Protein AF-0000000087538170 (afdb_homodimer)

Organism: NCBI:txid88431

Structure (mmCIF, N/CA/C/O backbone):
data_AF-0000000087538170-model_v1
#
loop_
_entity.id
_entity.type
_entity.pdbx_description
1 polymer 'Mu-like prophage protein Com'
#
loop_
_atom_site.group_PDB
_atom_site.id
_atom_site.type_symbol
_atom_site.label_atom_id
_atom_site.label_alt_id
_atom_site.label_comp_id
_atom_site.label_asym_id
_atom_site.label_entity_id
_atom_site.label_seq_id
_atom_site.pdbx_PDB_ins_code
_atom_site.Cartn_x
_atom_site.Cartn_y
_atom_site.Cartn_z
_atom_site.occupancy
_atom_site.B_iso_or_equiv
_atom_site.auth_seq_id
_atom_site.auth_comp_id
_atom_site.auth_asym_id
_atom_site.auth_atom_id
_atom_site.pdbx_PDB_model_num
ATOM 1 N N . MET A 1 1 ? -17.766 19.469 -8.188 1 31.38 1 MET A N 1
ATOM 2 C CA . MET A 1 1 ? -17.25 19.438 -6.82 1 31.38 1 MET A CA 1
ATOM 3 C C . MET A 1 1 ? -16.109 18.422 -6.695 1 31.38 1 MET A C 1
ATOM 5 O O . MET A 1 1 ? -16.312 17.234 -6.926 1 31.38 1 MET A O 1
ATOM 9 N N . LYS A 1 2 ? -14.961 18.688 -7.113 1 42.56 2 LYS A N 1
ATOM 10 C CA . LYS A 1 2 ? -13.836 17.797 -6.844 1 42.56 2 LYS A CA 1
ATOM 11 C C . LYS A 1 2 ? -13.898 17.25 -5.422 1 42.56 2 LYS A C 1
ATOM 13 O O . LYS A 1 2 ? -13.961 18 -4.457 1 42.56 2 LYS A O 1
ATOM 18 N N . SER A 1 3 ? -14.734 16.406 -4.949 1 42.75 3 SER A N 1
ATOM 19 C CA . SER A 1 3 ? -14.953 15.93 -3.59 1 42.75 3 SER A CA 1
ATOM 20 C C . SER A 1 3 ? -13.664 15.992 -2.773 1 42.75 3 SER A C 1
ATOM 22 O O . SER A 1 3 ? -12.594 15.602 -3.254 1 42.75 3 SER A O 1
ATOM 24 N N . LEU A 1 4 ? -13.477 17.062 -1.996 1 45.53 4 LEU A N 1
ATOM 25 C CA . LEU A 1 4 ? -12.508 17.484 -0.986 1 45.53 4 LEU A CA 1
ATOM 26 C C . LEU A 1 4 ? -11.914 16.266 -0.268 1 45.53 4 LEU A C 1
ATOM 28 O O . LEU A 1 4 ? -11.672 16.328 0.939 1 45.53 4 LEU A O 1
ATOM 32 N N . GLU A 1 5 ? -12.203 15.078 -0.765 1 55.5 5 GLU A N 1
ATOM 33 C CA . GLU A 1 5 ? -11.789 14.039 0.176 1 55.5 5 GLU A CA 1
ATOM 34 C C . GLU A 1 5 ? -10.312 14.172 0.527 1 55.5 5 GLU A C 1
ATOM 36 O O . GLU A 1 5 ? -9.469 14.359 -0.357 1 55.5 5 GLU A O 1
ATOM 41 N N . GLN A 1 6 ? -10.062 14.93 1.648 1 68.69 6 GLN A N 1
ATOM 42 C CA . GLN A 1 6 ? -8.727 15.047 2.213 1 68.69 6 GLN A CA 1
ATOM 43 C C . GLN A 1 6 ? -8.016 13.695 2.25 1 68.69 6 GLN A C 1
ATOM 45 O O . GLN A 1 6 ? -8.594 12.703 2.705 1 68.69 6 GLN A O 1
ATOM 50 N N . LYS A 1 7 ? -6.887 13.594 1.537 1 81.88 7 LYS A N 1
ATOM 51 C CA . LYS A 1 7 ? -6.055 12.398 1.58 1 81.88 7 LYS A CA 1
ATOM 52 C C . LYS A 1 7 ? -5.566 12.117 2.998 1 81.88 7 LYS A C 1
ATOM 54 O O . LYS A 1 7 ? -5.246 13.047 3.744 1 81.88 7 LYS A O 1
ATOM 59 N N . ILE A 1 8 ? -5.703 10.914 3.486 1 88.69 8 ILE A N 1
ATOM 60 C CA . ILE A 1 8 ? -5.148 10.477 4.762 1 88.69 8 ILE A CA 1
ATOM 61 C C . ILE A 1 8 ? -3.811 9.773 4.531 1 88.69 8 ILE A C 1
ATOM 63 O O . ILE A 1 8 ? -3.734 8.805 3.773 1 88.69 8 ILE A O 1
ATOM 67 N N . ILE A 1 9 ? -2.811 10.297 5.18 1 91.75 9 ILE A N 1
ATOM 68 C CA . ILE A 1 9 ? -1.478 9.711 5.078 1 91.75 9 ILE A CA 1
ATOM 69 C C . ILE A 1 9 ? -1.363 8.523 6.023 1 91.75 9 ILE A C 1
ATOM 71 O O . ILE A 1 9 ? -1.683 8.625 7.211 1 91.75 9 ILE A O 1
ATOM 75 N N . VAL A 1 10 ? -0.907 7.453 5.465 1 93.38 10 VAL A N 1
ATOM 76 C CA . VAL A 1 10 ? -0.625 6.285 6.293 1 93.38 10 VAL A CA 1
ATOM 77 C C . VAL A 1 10 ? 0.885 6.105 6.434 1 93.38 10 VAL A C 1
ATOM 79 O O . VAL A 1 10 ? 1.615 6.129 5.441 1 93.38 10 VAL A O 1
ATOM 82 N N . ARG A 1 11 ? 1.371 5.867 7.676 1 93.88 11 ARG A N 1
ATOM 83 C CA . ARG A 1 11 ? 2.791 5.727 7.984 1 93.88 11 ARG A CA 1
ATOM 84 C C . ARG A 1 11 ? 3.094 4.348 8.555 1 93.88 11 ARG A C 1
ATOM 86 O O . ARG A 1 11 ? 2.217 3.705 9.141 1 93.88 11 ARG A O 1
ATOM 93 N N . CYS A 1 12 ? 4.324 3.99 8.305 1 93.62 12 CYS A N 1
ATOM 94 C CA . CYS A 1 12 ? 4.812 2.762 8.922 1 93.62 12 CYS A CA 1
ATOM 95 C C . CYS A 1 12 ? 4.766 2.857 10.438 1 93.62 12 CYS A C 1
ATOM 97 O O . CYS A 1 12 ? 5.305 3.801 11.023 1 93.62 12 CYS A O 1
ATOM 99 N N . LYS A 1 13 ? 4.223 1.911 11.086 1 92.94 13 LYS A N 1
ATOM 100 C CA . LYS A 1 13 ? 4.09 1.93 12.547 1 92.94 13 LYS A CA 1
ATOM 101 C C . LYS A 1 13 ? 5.441 1.725 13.219 1 92.94 13 LYS A C 1
ATOM 103 O O . LYS A 1 13 ? 5.594 2.016 14.406 1 92.94 13 LYS A O 1
ATOM 108 N N . ASN A 1 14 ? 6.43 1.184 12.445 1 94.5 14 ASN A N 1
ATOM 109 C CA . ASN A 1 14 ? 7.727 0.841 13.023 1 94.5 14 ASN A CA 1
ATOM 110 C C . ASN A 1 14 ? 8.711 2.006 12.93 1 94.5 14 ASN A C 1
ATOM 112 O O . ASN A 1 14 ? 9.523 2.207 13.828 1 94.5 14 ASN A O 1
ATOM 116 N N . CYS A 1 15 ? 8.633 2.799 11.828 1 95.88 15 CYS A N 1
ATOM 117 C CA . CYS A 1 15 ? 9.672 3.801 11.641 1 95.88 15 CYS A CA 1
ATOM 118 C C . CYS A 1 15 ? 9.07 5.164 11.32 1 95.88 15 CYS A C 1
ATOM 120 O O . CYS A 1 15 ? 9.789 6.16 11.234 1 95.88 15 CYS A O 1
ATOM 122 N N . GLY A 1 16 ? 7.75 5.281 11.047 1 94 16 GLY A N 1
ATOM 123 C CA . GLY A 1 16 ? 7.09 6.559 10.828 1 94 16 GLY A CA 1
ATOM 124 C C . GLY A 1 16 ? 7.145 7.02 9.391 1 94 16 GLY A C 1
ATOM 125 O O . GLY A 1 16 ? 6.598 8.07 9.047 1 94 16 GLY A O 1
ATOM 126 N N . TRP A 1 17 ? 7.75 6.203 8.523 1 93.94 17 TRP A N 1
ATOM 127 C CA . TRP A 1 17 ? 7.852 6.559 7.113 1 93.94 17 TRP A CA 1
ATOM 128 C C . TRP A 1 17 ? 6.477 6.582 6.453 1 93.94 17 TRP A C 1
ATOM 130 O O . TRP A 1 17 ? 5.645 5.707 6.707 1 93.94 17 TRP A O 1
ATOM 140 N N . ARG A 1 18 ? 6.332 7.531 5.594 1 93.75 18 ARG A N 1
ATOM 141 C CA . ARG A 1 18 ? 5.109 7.594 4.801 1 93.75 18 ARG A CA 1
ATOM 142 C C . ARG A 1 18 ? 5.035 6.438 3.811 1 93.75 18 ARG A C 1
ATOM 144 O O . ARG A 1 18 ? 5.871 6.328 2.91 1 93.75 18 ARG A O 1
ATOM 151 N N . ILE A 1 19 ? 3.984 5.641 3.863 1 95.5 19 ILE A N 1
ATOM 152 C CA . ILE A 1 19 ? 3.877 4.434 3.049 1 95.5 19 ILE A CA 1
ATOM 153 C C . ILE A 1 19 ? 2.949 4.688 1.865 1 95.5 19 ILE A C 1
ATOM 155 O O . ILE A 1 19 ? 3.289 4.375 0.722 1 95.5 19 ILE A O 1
ATOM 159 N N . PHE A 1 20 ? 1.708 5.129 2.125 1 95.06 20 PHE A N 1
ATOM 160 C CA . PHE A 1 20 ? 0.733 5.434 1.085 1 95.06 20 PHE A CA 1
ATOM 161 C C . PHE A 1 20 ? -0.298 6.438 1.588 1 95.06 20 PHE A C 1
ATOM 163 O O . PHE A 1 20 ? -0.299 6.797 2.768 1 95.06 20 PHE A O 1
ATOM 170 N N . ASP A 1 21 ? -1.081 6.945 0.757 1 92.81 21 ASP A N 1
ATOM 171 C CA . ASP A 1 21 ? -2.178 7.852 1.087 1 92.81 21 ASP A CA 1
ATOM 172 C C . ASP A 1 21 ? -3.527 7.23 0.733 1 92.81 21 ASP A C 1
ATOM 174 O O . ASP A 1 21 ? -3.67 6.602 -0.317 1 92.81 21 ASP A O 1
ATOM 178 N N . LYS A 1 22 ? -4.445 7.352 1.662 1 93.06 22 LYS A N 1
ATOM 179 C CA . LYS A 1 22 ? -5.836 7.066 1.319 1 93.06 22 LYS A CA 1
ATOM 180 C C . LYS A 1 22 ? -6.473 8.242 0.588 1 93.06 22 LYS A C 1
ATOM 182 O O . LYS A 1 22 ? -6.465 9.367 1.089 1 93.06 22 LYS A O 1
ATOM 187 N N . VAL A 1 23 ? -7.023 7.988 -0.557 1 91.75 23 VAL A N 1
ATOM 188 C CA . VAL A 1 23 ? -7.625 9.039 -1.377 1 91.75 23 VAL A CA 1
ATOM 189 C C . VAL A 1 23 ? -9.133 9.086 -1.141 1 91.75 23 VAL A C 1
ATOM 191 O O . VAL A 1 23 ? -9.734 10.156 -1.143 1 91.75 23 VAL A O 1
ATOM 194 N N . THR A 1 24 ? -9.719 7.922 -0.91 1 91.69 24 THR A N 1
ATOM 195 C CA . THR A 1 24 ? -11.125 7.805 -0.554 1 91.69 24 THR A CA 1
ATOM 196 C C . THR A 1 24 ? -11.297 6.969 0.714 1 91.69 24 THR A C 1
ATOM 198 O O . THR A 1 24 ? -10.312 6.496 1.286 1 91.69 24 THR A O 1
ATOM 201 N N . MET A 1 25 ? -12.531 6.867 1.192 1 90.5 25 MET A N 1
ATOM 202 C CA . MET A 1 25 ? -12.812 5.945 2.289 1 90.5 25 MET A CA 1
ATOM 203 C C . MET A 1 25 ? -12.43 4.52 1.914 1 90.5 25 MET A C 1
ATOM 205 O O . MET A 1 25 ? -12.758 4.047 0.825 1 90.5 25 MET A O 1
ATOM 209 N N . THR A 1 26 ? -11.695 3.957 2.77 1 93.38 26 THR A N 1
ATOM 210 C CA . THR A 1 26 ? -11.18 2.619 2.496 1 93.38 26 THR A CA 1
ATOM 211 C C . THR A 1 26 ? -11.625 1.639 3.578 1 93.38 26 THR A C 1
ATOM 213 O O . THR A 1 26 ? -11.945 2.043 4.699 1 93.38 26 THR A O 1
ATOM 216 N N . THR A 1 27 ? -11.727 0.359 3.217 1 94.38 27 THR A N 1
ATOM 217 C CA . THR A 1 27 ? -11.961 -0.73 4.16 1 94.38 27 THR A CA 1
ATOM 218 C C . THR A 1 27 ? -11.094 -1.937 3.812 1 94.38 27 THR A C 1
ATOM 220 O O . THR A 1 27 ? -10.586 -2.043 2.693 1 94.38 27 THR A O 1
ATOM 223 N N . GLY A 1 28 ? -10.938 -2.779 4.816 1 94.06 28 GLY A N 1
ATOM 224 C CA . GLY A 1 28 ? -10.156 -3.992 4.629 1 94.06 28 GLY A CA 1
ATOM 225 C C . GLY A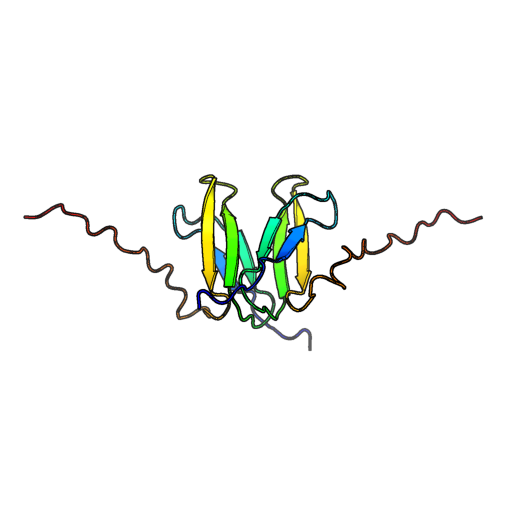 1 28 ? -8.773 -3.912 5.234 1 94.06 28 GLY A C 1
ATOM 226 O O . GLY A 1 28 ? -8.453 -2.953 5.941 1 94.06 28 GLY A O 1
ATOM 227 N N . VAL A 1 29 ? -8.023 -5.027 4.965 1 93.12 29 VAL A N 1
ATOM 228 C CA . VAL A 1 29 ? -6.676 -5.129 5.508 1 93.12 29 VAL A CA 1
ATOM 229 C C . VAL A 1 29 ? -5.688 -5.418 4.379 1 93.12 29 VAL A C 1
ATOM 231 O O . VAL A 1 29 ? -5.945 -6.262 3.52 1 93.12 29 VAL A O 1
ATOM 234 N N . ILE A 1 30 ? -4.594 -4.664 4.387 1 94.94 30 ILE A N 1
ATOM 235 C CA . ILE A 1 30 ? -3.506 -4.953 3.455 1 94.94 30 ILE A CA 1
ATOM 236 C C . ILE A 1 30 ? -2.211 -5.184 4.23 1 94.94 30 ILE A C 1
ATOM 238 O O . ILE A 1 30 ? -2.113 -4.832 5.406 1 94.94 30 ILE A O 1
ATOM 242 N N . GLU A 1 31 ? -1.271 -5.836 3.578 1 96.06 31 GLU A N 1
ATOM 243 C CA . GLU A 1 31 ? 0.088 -6.047 4.066 1 96.06 31 GLU A CA 1
ATOM 244 C C . GLU A 1 31 ? 1.121 -5.547 3.064 1 96.06 31 GLU A C 1
ATOM 246 O O . GLU A 1 31 ? 0.993 -5.785 1.861 1 96.06 31 GLU A O 1
ATOM 251 N N . LEU A 1 32 ? 2.096 -4.816 3.518 1 97.06 32 LEU A N 1
ATOM 252 C CA . LEU A 1 32 ? 3.164 -4.344 2.643 1 97.06 32 LEU A CA 1
ATOM 253 C C . LEU A 1 32 ? 4.48 -4.238 3.402 1 97.06 32 LEU A C 1
ATOM 255 O O . LEU A 1 32 ? 4.492 -4.191 4.637 1 97.06 32 LE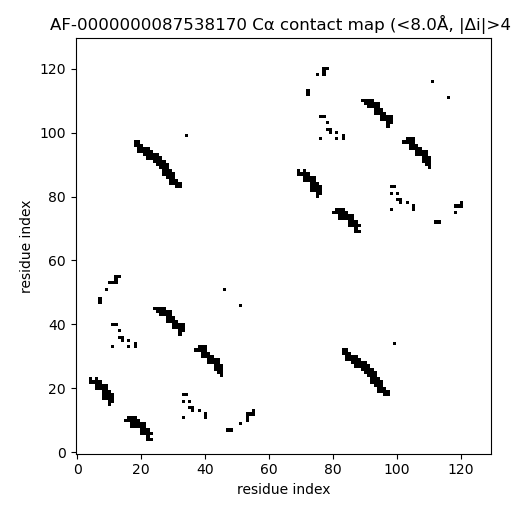U A O 1
ATOM 259 N N . LYS A 1 33 ? 5.512 -4.242 2.625 1 97.5 33 LYS A N 1
ATOM 260 C CA . LYS A 1 33 ? 6.84 -4.016 3.186 1 97.5 33 LYS A CA 1
ATOM 261 C C . LYS A 1 33 ? 7.203 -2.533 3.16 1 97.5 33 LYS A C 1
ATOM 263 O O . LYS A 1 33 ? 7.156 -1.896 2.107 1 97.5 33 LYS A O 1
ATOM 268 N N . CYS A 1 34 ? 7.52 -1.975 4.332 1 96.31 34 CYS A N 1
ATOM 269 C CA . CYS A 1 34 ? 7.984 -0.594 4.398 1 96.31 34 CYS A CA 1
ATOM 270 C C . CYS A 1 34 ? 9.281 -0.417 3.615 1 96.31 34 CYS A C 1
ATOM 272 O O . CYS A 1 34 ? 10.258 -1.133 3.85 1 96.31 34 CYS A O 1
ATOM 274 N N . PRO A 1 35 ? 9.367 0.572 2.748 1 95.56 35 PRO A N 1
ATOM 275 C CA . PRO A 1 35 ? 10.578 0.748 1.944 1 95.56 35 PRO A CA 1
ATOM 276 C C . PRO A 1 35 ? 11.75 1.308 2.752 1 95.56 35 PRO A C 1
ATOM 278 O O . PRO A 1 35 ? 12.891 1.278 2.293 1 95.56 35 PRO A O 1
ATOM 281 N N . ASN A 1 36 ? 11.422 1.742 3.99 1 96.56 36 ASN A N 1
ATOM 282 C CA . ASN A 1 36 ? 12.461 2.354 4.812 1 96.56 36 ASN A CA 1
ATOM 283 C C . ASN A 1 36 ? 13.039 1.36 5.812 1 96.56 36 ASN A C 1
ATOM 285 O O . ASN A 1 36 ? 14.25 1.109 5.816 1 96.56 36 ASN A O 1
ATOM 289 N N . CYS A 1 37 ? 12.234 0.788 6.633 1 97.69 37 CYS A N 1
ATOM 290 C CA . CYS A 1 37 ? 12.75 -0.086 7.68 1 97.69 37 CYS A CA 1
ATOM 291 C C . CYS A 1 37 ? 12.688 -1.548 7.254 1 97.69 37 CYS A C 1
ATOM 293 O O . CYS A 1 37 ? 13.219 -2.424 7.934 1 97.69 37 CYS A O 1
ATOM 295 N N . HIS A 1 38 ? 12.008 -1.865 6.066 1 97.75 38 HIS A N 1
ATOM 296 C CA . HIS A 1 38 ? 11.938 -3.164 5.41 1 97.75 38 HIS A CA 1
ATOM 297 C C . HIS A 1 38 ? 11.18 -4.176 6.262 1 97.75 38 HIS A C 1
ATOM 299 O O . HIS A 1 38 ? 11.32 -5.387 6.07 1 97.75 38 HIS A O 1
ATOM 305 N N . ARG A 1 39 ? 10.477 -3.736 7.23 1 96.94 39 ARG A N 1
ATOM 306 C CA . ARG A 1 39 ? 9.57 -4.609 7.973 1 96.94 39 ARG A CA 1
ATOM 307 C C . ARG A 1 39 ? 8.211 -4.688 7.297 1 96.94 39 ARG A C 1
ATOM 309 O O . ARG A 1 39 ? 7.75 -3.715 6.691 1 96.94 39 ARG A O 1
ATOM 316 N N . VAL A 1 40 ? 7.605 -5.852 7.402 1 96.88 40 VAL A N 1
ATOM 317 C CA . VAL A 1 40 ? 6.258 -6.043 6.871 1 96.88 40 VAL A CA 1
ATOM 318 C C . VAL A 1 40 ? 5.234 -5.434 7.828 1 96.88 40 VAL A C 1
ATOM 320 O O . VAL A 1 40 ? 5.289 -5.668 9.039 1 96.88 40 VAL A O 1
ATOM 323 N N . VAL A 1 41 ? 4.324 -4.605 7.328 1 94.75 41 VAL A N 1
ATOM 324 C CA . VAL A 1 41 ? 3.305 -3.951 8.141 1 94.75 41 VAL A CA 1
ATOM 325 C C . VAL A 1 41 ? 1.916 -4.371 7.664 1 94.75 41 VAL A C 1
ATOM 327 O O . VAL A 1 41 ? 1.666 -4.457 6.461 1 94.75 41 VAL A O 1
ATOM 330 N N . GLU A 1 42 ? 1.133 -4.777 8.547 1 95.12 42 GLU A N 1
ATOM 331 C CA . GLU A 1 42 ? -0.294 -4.957 8.297 1 95.12 42 GLU A CA 1
ATOM 332 C C . GLU A 1 42 ? -1.071 -3.676 8.578 1 95.12 42 GLU A C 1
ATOM 334 O O . GLU A 1 42 ? -0.93 -3.08 9.648 1 95.12 42 GLU A O 1
ATOM 339 N N . VAL A 1 43 ? -1.902 -3.176 7.676 1 94.5 43 VAL A N 1
ATOM 340 C CA . VAL A 1 43 ? -2.641 -1.926 7.832 1 94.5 43 VAL A CA 1
ATOM 341 C C . VAL A 1 43 ? -4.141 -2.193 7.719 1 94.5 43 VAL A C 1
ATOM 343 O O . VAL A 1 43 ? -4.605 -2.729 6.707 1 94.5 43 VAL A O 1
ATOM 346 N N . ASP A 1 44 ? -4.871 -1.873 8.75 1 93.81 44 ASP A N 1
ATOM 347 C CA . ASP A 1 44 ? -6.328 -1.812 8.68 1 93.81 44 ASP A CA 1
ATOM 348 C C . ASP A 1 44 ? -6.793 -0.52 8.016 1 93.81 44 ASP A C 1
ATOM 350 O O . ASP A 1 44 ? -6.688 0.56 8.602 1 93.81 44 ASP A O 1
ATOM 354 N N . LEU A 1 45 ? -7.395 -0.645 6.906 1 93.75 45 LEU A N 1
ATOM 355 C CA . LEU A 1 45 ? -7.715 0.492 6.051 1 93.75 45 LEU A CA 1
ATOM 356 C C . LEU A 1 45 ? -8.922 1.256 6.59 1 93.75 45 LEU A C 1
ATOM 358 O O . LEU A 1 45 ? -9.172 2.393 6.184 1 93.75 45 LEU A O 1
ATOM 362 N N . SER A 1 46 ? -9.656 0.732 7.355 1 89.25 46 SER A N 1
ATOM 363 C CA . SER A 1 46 ? -10.844 1.388 7.895 1 89.25 46 SER A CA 1
ATOM 364 C C . SER A 1 46 ? -10.469 2.469 8.906 1 89.25 46 SER A C 1
ATOM 366 O O . SER A 1 46 ? -11.305 3.303 9.266 1 89.25 46 SER A O 1
ATOM 368 N N . LEU A 1 47 ? -9.203 2.445 9.359 1 75 47 LEU A N 1
ATOM 369 C CA . LEU A 1 47 ? -8.797 3.41 10.375 1 75 47 LEU A CA 1
ATOM 370 C C . LEU A 1 47 ? -8.805 4.828 9.812 1 75 47 LEU A C 1
ATOM 372 O O . LEU A 1 47 ? -8.367 5.051 8.68 1 75 47 LEU A O 1
ATOM 376 N N . ARG A 1 48 ? -9.594 5.766 10.273 1 63 48 ARG A N 1
ATOM 377 C CA . ARG A 1 48 ? -9.711 7.164 9.891 1 63 48 ARG A CA 1
ATOM 378 C C . ARG A 1 48 ? -8.703 8.031 10.633 1 63 48 ARG A C 1
ATOM 380 O O . ARG A 1 48 ? -8.078 7.574 11.602 1 63 48 ARG A O 1
ATOM 387 N N . LYS A 1 49 ? -8.461 9.312 10.203 1 57.09 49 LYS A N 1
ATOM 388 C CA . LYS A 1 49 ? -7.566 10.312 10.781 1 57.09 49 LYS A CA 1
ATOM 389 C C . LYS A 1 49 ? -7.465 10.141 12.297 1 57.09 49 LYS A C 1
ATOM 391 O O . LYS A 1 49 ? -6.375 10.234 12.867 1 57.09 49 LYS A O 1
ATOM 396 N N . GLY A 1 50 ? -8.586 10.273 12.93 1 47.56 50 GLY A N 1
ATOM 397 C CA . GLY A 1 50 ? -8.453 10.328 14.383 1 47.56 50 GLY A CA 1
ATOM 398 C C . GLY A 1 50 ? -7.734 9.117 14.953 1 47.56 50 GLY A C 1
ATOM 399 O O . GLY A 1 50 ? -7 9.242 15.938 1 47.56 50 GLY A O 1
ATOM 400 N N . THR A 1 51 ? -8.203 7.988 14.609 1 41.81 51 THR A N 1
ATOM 401 C CA . THR A 1 51 ? -7.738 6.754 15.227 1 41.81 51 THR A CA 1
ATOM 402 C C . THR A 1 51 ? -6.352 6.383 14.703 1 41.81 51 THR A C 1
ATOM 404 O O . THR A 1 51 ? -5.762 5.395 15.148 1 41.81 51 THR A O 1
ATOM 407 N N . VAL A 1 52 ? -6.098 6.703 13.531 1 42.59 52 VAL A N 1
ATOM 408 C CA . VAL A 1 52 ? -4.801 6.23 13.062 1 42.59 52 VAL A CA 1
ATOM 409 C C . VAL A 1 52 ? -3.693 6.77 13.961 1 42.59 52 VAL A C 1
ATOM 411 O O . VAL A 1 52 ? -3.209 7.883 13.766 1 42.59 52 VAL A O 1
ATOM 414 N N . LYS A 1 53 ? -4.062 7.051 15.133 1 37.16 53 LYS A N 1
ATOM 415 C CA . LYS A 1 53 ? -2.832 6.969 15.914 1 37.16 53 LYS A CA 1
ATOM 416 C C . LYS A 1 53 ? -2.029 5.723 15.539 1 37.16 53 LYS A C 1
ATOM 418 O O . LYS A 1 53 ? -2.602 4.668 15.266 1 37.16 53 LYS A O 1
ATOM 423 N N . TYR A 1 54 ? -1.05 5.777 14.727 1 36.81 54 TYR A N 1
ATOM 424 C CA . TYR A 1 54 ? -0.175 4.609 14.758 1 36.81 54 TYR A CA 1
ATOM 425 C C . TYR A 1 54 ? -0.282 3.881 16.094 1 36.81 54 TYR A C 1
ATOM 427 O O . TYR A 1 54 ? -0.112 4.484 17.156 1 36.81 54 TYR A O 1
ATOM 435 N N . ARG A 1 55 ? -1.396 3.303 16.422 1 32.03 55 ARG A N 1
ATOM 436 C CA . ARG A 1 55 ? -1.137 2.479 17.609 1 32.03 55 ARG A CA 1
ATOM 437 C C . ARG A 1 55 ? 0.187 1.732 17.469 1 32.03 55 ARG A C 1
ATOM 439 O O . ARG A 1 55 ? 0.365 0.937 16.547 1 32.03 55 ARG A O 1
ATOM 446 N N . LEU A 1 56 ? 1.294 2.318 17.656 1 32.84 56 LEU A N 1
ATOM 447 C CA . LEU A 1 56 ? 2.4 1.502 18.141 1 32.84 56 LEU A CA 1
ATOM 448 C C . LEU A 1 56 ? 1.882 0.302 18.938 1 32.84 56 LEU A C 1
ATOM 450 O O . LEU A 1 56 ? 1.029 0.451 19.812 1 32.84 56 LEU A O 1
ATOM 454 N N . THR A 1 57 ? 1.454 -0.705 18.203 1 32.03 57 THR A N 1
ATOM 455 C CA . THR A 1 57 ? 1.378 -1.804 19.156 1 32.03 57 THR A CA 1
ATOM 456 C C . THR A 1 57 ? 2.391 -1.612 20.281 1 32.03 57 THR A C 1
ATOM 458 O O . THR A 1 57 ? 3.559 -1.307 20.031 1 32.03 57 THR A O 1
ATOM 461 N N . ARG A 1 58 ? 1.965 -1.042 21.297 1 31.38 58 ARG A N 1
ATOM 462 C CA . ARG A 1 58 ? 2.74 -0.984 22.531 1 31.38 58 ARG A CA 1
ATOM 463 C C . ARG A 1 58 ? 3.574 -2.248 22.719 1 31.38 58 ARG A C 1
ATOM 465 O O . ARG A 1 58 ? 3.035 -3.355 22.75 1 31.38 58 ARG A O 1
ATOM 472 N N . SER A 1 59 ? 4.645 -2.473 22 1 28.47 59 SER A N 1
ATOM 473 C CA . SER A 1 59 ? 5.539 -3.391 22.703 1 28.47 59 SER A CA 1
ATOM 474 C C . SER A 1 59 ? 5.379 -3.266 24.219 1 28.47 59 SER A C 1
ATOM 476 O O . SER A 1 59 ? 5.445 -2.164 24.766 1 28.47 59 SER A O 1
ATOM 478 N N . SER A 1 60 ? 4.512 -4.078 24.766 1 31.31 60 SER A N 1
ATOM 479 C CA . SER A 1 60 ? 4.684 -4.316 26.203 1 31.31 60 SER A CA 1
ATOM 480 C C . SER A 1 60 ? 6.133 -4.094 26.625 1 31.31 60 SER A C 1
ATOM 482 O O . SER A 1 60 ? 7.043 -4.754 26.125 1 31.31 60 SER A O 1
ATOM 484 N N . ASN A 1 61 ? 6.594 -2.934 26.781 1 26.05 61 ASN A N 1
ATOM 485 C CA . ASN A 1 61 ? 7.762 -2.605 27.594 1 26.05 61 ASN A CA 1
ATOM 486 C C . ASN A 1 61 ? 7.859 -3.498 28.812 1 26.05 61 ASN A C 1
ATOM 488 O O . ASN A 1 61 ? 7.008 -3.434 29.703 1 26.05 61 ASN A O 1
ATOM 492 N N . ARG A 1 62 ? 8.25 -4.723 28.844 1 30.41 62 ARG A N 1
ATOM 493 C CA . ARG A 1 62 ? 8.82 -5.406 30 1 30.41 62 ARG A CA 1
ATOM 494 C C . ARG A 1 62 ? 9.805 -4.504 30.734 1 30.41 62 ARG A C 1
ATOM 496 O O . ARG A 1 62 ? 11.008 -4.547 30.484 1 30.41 62 ARG A O 1
ATOM 503 N N . ALA A 1 63 ? 9.703 -3.203 30.562 1 30.16 63 ALA A N 1
ATOM 504 C CA . ALA A 1 63 ? 10.453 -2.611 31.672 1 30.16 63 ALA A CA 1
ATOM 505 C C . ALA A 1 63 ? 9.773 -2.887 33 1 30.16 63 ALA A C 1
ATOM 507 O O . ALA A 1 63 ? 8.711 -2.332 33.281 1 30.16 63 ALA A O 1
ATOM 508 N N . ASN A 1 64 ? 9.578 -4.211 33.469 1 22.19 64 ASN A N 1
ATOM 509 C CA . ASN A 1 64 ? 9.266 -4.367 34.875 1 22.19 64 ASN A CA 1
ATOM 510 C C . ASN A 1 64 ? 10.016 -3.352 35.719 1 22.19 64 ASN A C 1
ATOM 512 O O . ASN A 1 64 ? 11.156 -3.002 35.438 1 22.19 64 ASN A O 1
ATOM 516 N N . ASN A 1 65 ? 9.281 -2.887 36.812 1 20.86 65 ASN A N 1
ATOM 517 C CA . ASN A 1 65 ? 9.664 -2.402 38.156 1 20.86 65 ASN A CA 1
ATOM 518 C C . ASN A 1 65 ? 10.727 -3.293 38.781 1 20.86 65 ASN A C 1
ATOM 520 O O . ASN A 1 65 ? 10.602 -4.52 38.781 1 20.86 65 ASN A O 1
ATOM 524 N N . MET B 1 1 ? -11.461 -21.734 11.984 1 31.06 1 MET B N 1
ATOM 525 C CA . MET B 1 1 ? -11.367 -21.625 10.531 1 31.06 1 MET B CA 1
ATOM 526 C C . MET B 1 1 ? -10.453 -20.469 10.133 1 31.06 1 MET B C 1
ATOM 528 O O . MET B 1 1 ? -10.734 -19.312 10.453 1 31.06 1 MET B O 1
ATOM 532 N N . LYS B 1 2 ? -9.195 -20.578 10.219 1 42.78 2 LYS B N 1
ATOM 533 C CA . LYS B 1 2 ? -8.305 -19.562 9.672 1 42.78 2 LYS B CA 1
ATOM 534 C C . LYS B 1 2 ? -8.812 -19.062 8.32 1 42.78 2 LYS B C 1
ATOM 536 O O . LYS B 1 2 ? -9.008 -19.859 7.395 1 42.78 2 LYS B O 1
ATOM 541 N N . SER B 1 3 ? -9.867 -18.375 8.086 1 42.31 3 SER B N 1
ATOM 542 C CA . SER B 1 3 ? -10.5 -17.984 6.824 1 42.31 3 SER B CA 1
ATOM 543 C C . SER B 1 3 ? -9.469 -17.859 5.707 1 42.31 3 SER B C 1
ATOM 545 O O . SER B 1 3 ? -8.391 -17.297 5.91 1 42.31 3 SER B O 1
ATOM 547 N N . LEU B 1 4 ? -9.305 -18.922 4.898 1 45.41 4 LEU B N 1
ATOM 548 C CA . LEU B 1 4 ? -8.594 -19.172 3.652 1 45.41 4 LEU B CA 1
ATOM 549 C C . LEU B 1 4 ? -8.43 -17.906 2.836 1 45.41 4 LEU B C 1
ATOM 551 O O . LEU B 1 4 ? -8.398 -17.953 1.604 1 45.41 4 LEU B O 1
ATOM 555 N N . GLU B 1 5 ? -8.812 -16.75 3.432 1 55.22 5 GLU B N 1
ATOM 556 C CA . GLU B 1 5 ? -8.844 -15.68 2.447 1 55.22 5 GLU B CA 1
ATOM 557 C C . GLU B 1 5 ? -7.492 -15.531 1.749 1 55.22 5 GLU B C 1
ATOM 559 O O . GLU B 1 5 ? -6.445 -15.523 2.402 1 55.22 5 GLU B O 1
ATOM 564 N N . GLN B 1 6 ? -7.402 -16.219 0.585 1 69.5 6 GLN B N 1
ATOM 565 C CA . GLN B 1 6 ? -6.238 -16.109 -0.286 1 69.5 6 GLN B CA 1
ATOM 566 C C . GLN B 1 6 ? -5.824 -14.648 -0.461 1 69.5 6 GLN B C 1
ATOM 568 O O . GLN B 1 6 ? -6.66 -13.797 -0.755 1 69.5 6 GLN B O 1
ATOM 573 N N . LYS B 1 7 ? -4.605 -14.32 -0.039 1 81.88 7 LYS B N 1
ATOM 574 C CA . LYS B 1 7 ? -4.043 -12.984 -0.256 1 81.88 7 LYS B CA 1
ATOM 575 C C . LYS B 1 7 ? -3.967 -12.656 -1.744 1 81.88 7 LYS B C 1
ATOM 577 O O . LYS B 1 7 ? -3.674 -13.531 -2.562 1 81.88 7 LYS B O 1
ATOM 582 N N . ILE B 1 8 ? -4.438 -11.508 -2.158 1 88.81 8 ILE B N 1
ATOM 583 C CA . ILE B 1 8 ? -4.289 -11.008 -3.521 1 88.81 8 ILE B CA 1
ATOM 584 C C . ILE B 1 8 ? -3.076 -10.086 -3.604 1 88.81 8 ILE B C 1
ATOM 586 O O . ILE B 1 8 ? -2.99 -9.094 -2.871 1 88.81 8 ILE B O 1
ATOM 590 N N . ILE B 1 9 ? -2.18 -10.445 -4.469 1 91.94 9 ILE B N 1
ATOM 591 C CA . ILE B 1 9 ? -0.98 -9.641 -4.688 1 91.94 9 ILE B CA 1
ATOM 592 C C . ILE B 1 9 ? -1.305 -8.461 -5.602 1 91.94 9 ILE B C 1
ATOM 594 O O . ILE B 1 9 ? -1.885 -8.648 -6.676 1 91.94 9 ILE B O 1
ATOM 598 N N . VAL B 1 10 ? -0.907 -7.316 -5.152 1 93.62 10 VAL B N 1
ATOM 599 C CA . VAL B 1 10 ? -1.036 -6.137 -6 1 93.62 10 VAL B CA 1
ATOM 600 C C . VAL B 1 10 ? 0.341 -5.699 -6.492 1 93.62 10 VAL B C 1
ATOM 602 O O . VAL B 1 10 ? 1.279 -5.574 -5.703 1 93.62 10 VAL B O 1
ATOM 605 N N . ARG B 1 11 ? 0.462 -5.398 -7.801 1 94.12 11 ARG B N 1
ATOM 606 C CA . ARG B 1 11 ? 1.724 -5.027 -8.438 1 94.12 11 ARG B CA 1
ATOM 607 C C . ARG B 1 11 ? 1.645 -3.629 -9.039 1 94.12 11 ARG B C 1
ATOM 609 O O . ARG B 1 11 ? 0.559 -3.152 -9.375 1 94.12 11 ARG B O 1
ATOM 616 N N . CYS B 1 12 ? 2.826 -3.078 -9.086 1 93.94 12 CYS B N 1
ATOM 617 C CA . CYS B 1 12 ? 2.941 -1.798 -9.773 1 93.94 12 CYS B CA 1
ATOM 618 C C . CYS B 1 12 ? 2.551 -1.933 -11.242 1 93.94 12 CYS B C 1
ATOM 620 O O . CYS B 1 12 ? 3.09 -2.779 -11.953 1 93.94 12 CYS B O 1
ATOM 622 N N . LYS B 1 13 ? 1.686 -1.103 -11.727 1 93.19 13 LYS B N 1
ATOM 623 C CA . LYS B 1 13 ? 1.217 -1.175 -13.109 1 93.19 13 LYS B CA 1
ATOM 624 C C . LYS B 1 13 ? 2.312 -0.754 -14.086 1 93.19 13 LYS B C 1
ATOM 626 O O . LYS B 1 13 ? 2.23 -1.041 -15.281 1 93.19 13 LYS B O 1
ATOM 631 N N . ASN B 1 14 ? 3.359 -0.03 -13.555 1 94.81 14 ASN B N 1
ATOM 632 C CA . ASN B 1 14 ? 4.398 0.524 -14.422 1 94.81 14 ASN B CA 1
ATOM 633 C C . ASN B 1 14 ? 5.562 -0.45 -14.594 1 94.81 14 ASN B C 1
ATOM 635 O O . ASN B 1 14 ? 6.172 -0.512 -15.656 1 94.81 14 ASN B O 1
ATOM 639 N N . CYS B 1 15 ? 5.883 -1.248 -13.516 1 96.06 15 CYS B N 1
ATOM 640 C CA . CYS B 1 15 ? 7.094 -2.051 -13.609 1 96.06 15 CYS B CA 1
ATOM 641 C C . CYS B 1 15 ? 6.832 -3.488 -13.18 1 96.06 15 CYS B C 1
ATOM 643 O O . CYS B 1 15 ? 7.723 -4.34 -13.273 1 96.06 15 CYS B O 1
ATOM 645 N N . GLY B 1 16 ? 5.648 -3.811 -12.609 1 94.31 16 GLY B N 1
ATOM 646 C CA . GLY B 1 16 ? 5.289 -5.176 -12.266 1 94.31 16 GLY B CA 1
ATOM 647 C C . GLY B 1 16 ? 5.77 -5.59 -10.891 1 94.31 16 GLY B C 1
ATOM 648 O O . GLY B 1 16 ? 5.512 -6.711 -10.445 1 94.31 16 GLY B O 1
ATOM 649 N N . TRP B 1 17 ? 6.41 -4.66 -10.164 1 93.94 17 TRP B N 1
ATOM 650 C CA . TRP B 1 17 ? 6.914 -4.957 -8.828 1 93.94 17 TRP B CA 1
ATOM 651 C C . TRP B 1 17 ? 5.762 -5.211 -7.859 1 93.94 17 TRP B C 1
ATOM 653 O O . TRP B 1 17 ? 4.754 -4.5 -7.887 1 93.94 17 TRP B O 1
ATOM 663 N N . ARG B 1 18 ? 6 -6.152 -7.016 1 94 18 ARG B N 1
ATOM 664 C CA . ARG B 1 18 ? 5.035 -6.414 -5.949 1 94 18 ARG B CA 1
ATOM 665 C 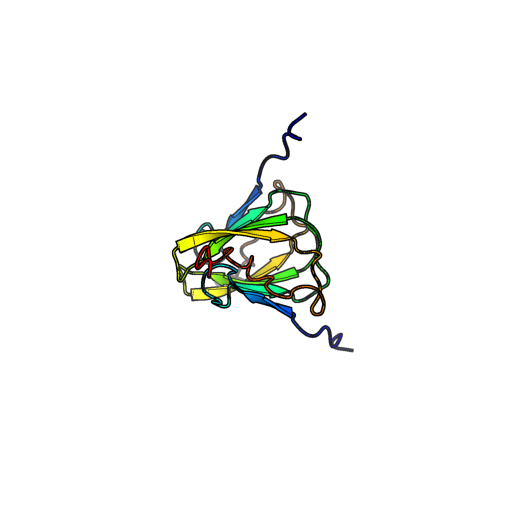C . ARG B 1 18 ? 5.012 -5.27 -4.941 1 94 18 ARG B C 1
ATOM 667 O O . ARG B 1 18 ? 6.012 -5.004 -4.273 1 94 18 ARG B O 1
ATOM 674 N N . ILE B 1 19 ? 3.855 -4.664 -4.727 1 95.56 19 ILE B N 1
ATOM 675 C CA . ILE B 1 19 ? 3.75 -3.479 -3.885 1 95.56 19 ILE B CA 1
ATOM 676 C C . ILE B 1 19 ? 3.184 -3.863 -2.521 1 95.56 19 ILE B C 1
ATOM 678 O O . ILE B 1 19 ? 3.729 -3.479 -1.484 1 95.56 19 ILE B O 1
ATOM 682 N N . PHE B 1 20 ? 2.014 -4.516 -2.48 1 95.12 20 PHE B N 1
ATOM 683 C CA . PHE B 1 20 ? 1.377 -4.957 -1.244 1 95.12 20 PHE B CA 1
ATOM 684 C C . PHE B 1 20 ? 0.439 -6.129 -1.507 1 95.12 20 PHE B C 1
ATOM 686 O O . PHE B 1 20 ? 0.213 -6.504 -2.66 1 95.12 20 PHE B O 1
ATOM 693 N N . ASP B 1 21 ? -0.032 -6.742 -0.513 1 92.94 21 ASP B N 1
ATOM 694 C CA . ASP B 1 21 ? -1.007 -7.824 -0.591 1 92.94 21 ASP B CA 1
ATOM 695 C C . ASP B 1 21 ? -2.318 -7.434 0.086 1 92.94 21 ASP B C 1
ATOM 697 O O . ASP B 1 21 ? -2.312 -6.812 1.151 1 92.94 21 ASP B O 1
ATOM 701 N N . LYS B 1 22 ? -3.404 -7.734 -0.608 1 93.25 22 LYS B N 1
ATOM 702 C CA . LYS B 1 22 ? -4.699 -7.684 0.062 1 93.25 22 LYS B CA 1
ATOM 703 C C . LYS B 1 22 ? -4.934 -8.938 0.899 1 93.25 22 LYS B C 1
ATOM 705 O O . LYS B 1 22 ? -4.867 -10.055 0.383 1 93.25 22 LYS B O 1
ATOM 710 N N . VAL B 1 23 ? -5.219 -8.75 2.146 1 91.81 23 VAL B N 1
ATOM 711 C CA . VAL B 1 23 ? -5.41 -9.867 3.064 1 91.81 23 VAL B CA 1
ATOM 712 C C . VAL B 1 23 ? -6.898 -10.18 3.197 1 91.81 23 VAL B C 1
ATOM 714 O O . VAL B 1 23 ? -7.289 -11.344 3.324 1 91.81 23 VAL B O 1
ATOM 717 N N . THR B 1 24 ? -7.715 -9.148 3.145 1 91.56 24 THR B N 1
ATOM 718 C CA . THR B 1 24 ? -9.172 -9.281 3.141 1 91.56 24 THR B CA 1
ATOM 719 C C . THR B 1 24 ? -9.781 -8.523 1.964 1 91.56 24 THR B C 1
ATOM 721 O O . THR B 1 24 ? -9.055 -7.902 1.181 1 91.56 24 THR B O 1
ATOM 724 N N . MET B 1 25 ? -11.094 -8.641 1.788 1 90.5 25 MET B N 1
ATOM 725 C CA . MET B 1 25 ? -11.781 -7.809 0.808 1 90.5 25 MET B CA 1
ATOM 726 C C . MET B 1 25 ? -11.578 -6.328 1.108 1 90.5 25 MET B C 1
ATOM 728 O O . MET B 1 25 ? -11.727 -5.895 2.252 1 90.5 25 MET B O 1
ATOM 732 N N . THR B 1 26 ? -11.156 -5.672 0.126 1 93.44 26 THR B N 1
ATOM 733 C CA . THR B 1 26 ? -10.836 -4.258 0.296 1 93.44 26 THR B CA 1
ATOM 734 C C . THR B 1 26 ? -11.695 -3.396 -0.627 1 93.44 26 THR B C 1
ATOM 736 O O . THR B 1 26 ? -12.195 -3.877 -1.646 1 93.44 26 THR B O 1
ATOM 739 N N . THR B 1 27 ? -11.938 -2.145 -0.234 1 94.38 27 THR B N 1
ATOM 740 C CA . THR B 1 27 ? -12.57 -1.134 -1.074 1 94.38 27 THR B CA 1
ATOM 741 C C . THR B 1 27 ? -11.875 0.214 -0.915 1 94.38 27 THR B C 1
ATOM 743 O O . THR B 1 27 ? -11.141 0.431 0.056 1 94.38 27 THR B O 1
ATOM 746 N N . GLY B 1 28 ? -12.102 1.061 -1.897 1 94.06 28 GLY B N 1
ATOM 747 C CA . GLY B 1 28 ? -11.516 2.393 -1.875 1 94.06 28 GLY B CA 1
ATOM 748 C C . GLY B 1 28 ? -10.32 2.539 -2.799 1 94.06 28 GLY B C 1
ATOM 749 O O . GLY B 1 28 ? -10.023 1.634 -3.576 1 94.06 28 GLY B O 1
ATOM 750 N N . VAL B 1 29 ? -9.734 3.773 -2.699 1 93.38 29 VAL B N 1
ATOM 751 C CA . VAL B 1 29 ? -8.594 4.094 -3.545 1 93.38 29 VAL B CA 1
ATOM 752 C C . VAL B 1 29 ? -7.43 4.578 -2.682 1 93.38 29 VAL B C 1
ATOM 754 O O . VAL B 1 29 ? -7.617 5.387 -1.771 1 93.38 29 VAL B O 1
ATOM 757 N N . ILE B 1 30 ? -6.25 4.023 -2.969 1 94.88 30 ILE B N 1
ATOM 758 C CA . ILE B 1 30 ? -5.039 4.516 -2.318 1 94.88 30 ILE B CA 1
ATOM 759 C C . ILE B 1 30 ? -4.027 4.949 -3.375 1 94.88 30 ILE B C 1
ATOM 761 O O . ILE B 1 30 ? -4.16 4.602 -4.551 1 94.88 30 ILE B O 1
ATOM 765 N N . GLU B 1 31 ? -3.088 5.766 -2.953 1 96.19 31 GLU B N 1
ATOM 766 C CA . GLU B 1 31 ? -1.944 6.199 -3.75 1 96.19 31 GLU B CA 1
ATOM 767 C C . GLU B 1 31 ? -0.629 5.906 -3.033 1 96.19 31 GLU B C 1
ATOM 769 O O . GLU B 1 31 ? -0.503 6.145 -1.831 1 96.19 31 GLU B O 1
ATOM 774 N N . LEU B 1 32 ? 0.321 5.332 -3.723 1 97.12 32 LEU B N 1
ATOM 775 C CA . LEU B 1 32 ? 1.632 5.066 -3.1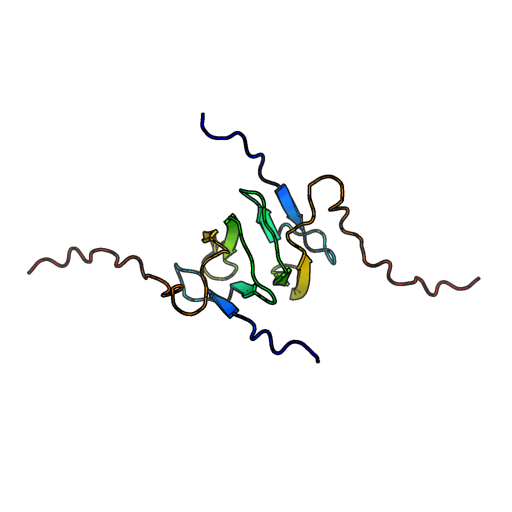41 1 97.12 32 LEU B CA 1
ATOM 776 C C . LEU B 1 32 ? 2.727 5.172 -4.195 1 97.12 32 LEU B C 1
ATOM 778 O O . LEU B 1 32 ? 2.449 5.094 -5.395 1 97.12 32 LEU B O 1
ATOM 782 N N . LYS B 1 33 ? 3.898 5.367 -3.689 1 97.56 33 LYS B N 1
ATOM 783 C CA . LYS B 1 33 ? 5.074 5.359 -4.559 1 97.56 33 LYS B CA 1
ATOM 784 C C . LYS B 1 33 ? 5.68 3.963 -4.652 1 97.56 33 LYS B C 1
ATOM 786 O O . LYS B 1 33 ? 5.996 3.348 -3.631 1 97.56 33 LYS B O 1
ATOM 791 N N . CYS B 1 34 ? 5.793 3.424 -5.871 1 96.44 34 CYS B N 1
ATOM 792 C CA . CYS B 1 34 ? 6.465 2.145 -6.078 1 96.44 34 CYS B CA 1
ATOM 793 C C . CYS B 1 34 ? 7.918 2.211 -5.629 1 96.44 34 CYS B C 1
ATOM 795 O O . CYS B 1 34 ? 8.672 3.084 -6.066 1 96.44 34 CYS B O 1
ATOM 797 N N . PRO B 1 35 ? 8.383 1.274 -4.828 1 95.69 35 PRO B N 1
ATOM 798 C CA . PRO B 1 35 ? 9.766 1.33 -4.336 1 95.69 35 PRO B CA 1
ATOM 799 C C . PRO B 1 35 ? 10.789 0.965 -5.41 1 95.69 35 PRO B C 1
ATOM 801 O O . PRO B 1 35 ? 11.984 1.205 -5.234 1 95.69 35 PRO B O 1
ATOM 804 N N . ASN B 1 36 ? 10.258 0.46 -6.555 1 96.75 36 ASN B N 1
ATOM 805 C CA . ASN B 1 36 ? 11.164 0.023 -7.613 1 96.75 36 ASN B CA 1
ATOM 806 C C . ASN B 1 36 ? 11.312 1.082 -8.703 1 96.75 36 ASN B C 1
ATOM 808 O O . ASN B 1 36 ? 12.422 1.536 -8.984 1 96.75 36 ASN B O 1
ATOM 812 N N . CYS B 1 37 ? 10.25 1.479 -9.289 1 97.69 37 CYS B N 1
ATOM 813 C CA . CYS B 1 37 ? 10.344 2.408 -10.406 1 97.69 37 CYS B CA 1
ATOM 814 C C . CYS B 1 37 ? 10.133 3.844 -9.945 1 97.69 37 CYS B C 1
ATOM 816 O O . CYS B 1 37 ? 10.344 4.785 -10.711 1 97.69 37 CYS B O 1
ATOM 818 N N . HIS B 1 38 ? 9.703 4.07 -8.625 1 97.81 38 HIS B N 1
ATOM 819 C CA . HIS B 1 38 ? 9.57 5.352 -7.941 1 97.81 38 HIS B CA 1
ATOM 820 C C . HIS B 1 38 ? 8.477 6.199 -8.578 1 97.81 38 HIS B C 1
ATOM 822 O O . HIS B 1 38 ? 8.445 7.422 -8.406 1 97.81 38 HIS B O 1
ATOM 828 N N . ARG B 1 39 ? 7.645 5.625 -9.367 1 97.19 39 ARG B N 1
ATOM 829 C CA . ARG B 1 39 ? 6.457 6.316 -9.859 1 97.19 39 ARG B CA 1
ATOM 830 C C . ARG B 1 39 ? 5.293 6.172 -8.883 1 97.19 39 ARG B C 1
ATOM 832 O O . ARG B 1 39 ? 5.164 5.145 -8.211 1 97.19 39 ARG B O 1
ATOM 839 N N . VAL B 1 40 ? 4.496 7.207 -8.812 1 97.12 40 VAL B N 1
ATOM 840 C CA . VAL B 1 40 ? 3.301 7.176 -7.973 1 97.12 40 VAL B CA 1
ATOM 841 C C . VAL B 1 40 ? 2.201 6.379 -8.672 1 97.12 40 VAL B C 1
ATOM 843 O O . VAL B 1 40 ? 1.936 6.578 -9.859 1 97.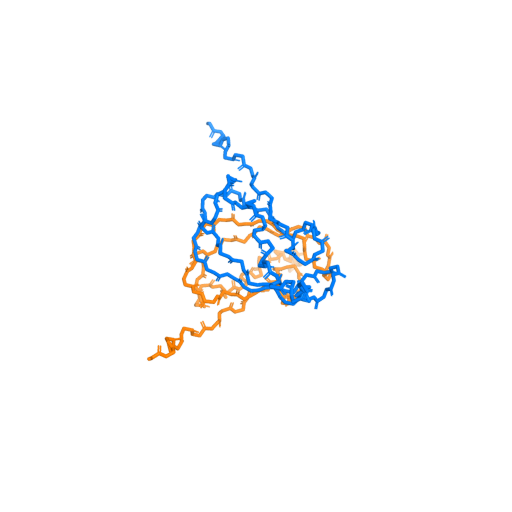12 40 VAL B O 1
ATOM 846 N N . VAL B 1 41 ? 1.575 5.418 -7.973 1 95 41 VAL B N 1
ATOM 847 C CA . VAL B 1 41 ? 0.511 4.59 -8.531 1 95 41 VAL B CA 1
ATOM 848 C C . VAL B 1 41 ? -0.77 4.781 -7.719 1 95 41 VAL B C 1
ATOM 850 O O . VAL B 1 41 ? -0.73 4.84 -6.488 1 95 41 VAL B O 1
ATOM 853 N N . GLU B 1 42 ? -1.797 5.031 -8.375 1 95.19 42 GLU B N 1
ATOM 854 C CA . GLU B 1 42 ? -3.133 4.973 -7.789 1 95.19 42 GLU B CA 1
ATOM 855 C C . GLU B 1 42 ? -3.725 3.572 -7.906 1 95.19 42 GLU B C 1
ATOM 857 O O . GLU B 1 42 ? -3.742 2.988 -8.992 1 95.19 42 GLU B O 1
ATOM 862 N N . VAL B 1 43 ? -4.223 2.959 -6.844 1 94.62 43 VAL B N 1
ATOM 863 C CA . VAL B 1 43 ? -4.75 1.598 -6.848 1 94.62 43 VAL B CA 1
ATOM 864 C C . VAL B 1 43 ? -6.199 1.603 -6.367 1 94.62 43 VAL B C 1
ATOM 866 O O . VAL B 1 43 ? -6.492 2.068 -5.266 1 94.62 43 VAL B O 1
ATOM 869 N N . ASP B 1 44 ? -7.09 1.141 -7.191 1 93.94 44 ASP B N 1
ATOM 870 C CA . ASP B 1 44 ? -8.453 0.829 -6.773 1 93.94 44 ASP B CA 1
ATOM 871 C C . ASP B 1 44 ? -8.516 -0.512 -6.047 1 93.94 44 ASP B C 1
ATOM 873 O O . ASP B 1 44 ? -8.367 -1.567 -6.668 1 93.94 44 ASP B O 1
ATOM 877 N N . LEU B 1 45 ? -8.852 -0.463 -4.82 1 93.75 45 LEU B N 1
ATOM 878 C CA . LEU B 1 45 ? -8.758 -1.622 -3.938 1 93.75 45 LEU B CA 1
ATOM 879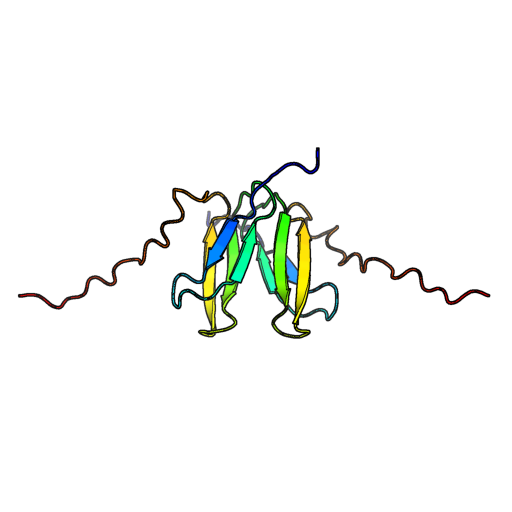 C C . LEU B 1 45 ? -9.898 -2.594 -4.191 1 93.75 45 LEU B C 1
ATOM 881 O O . LEU B 1 45 ? -9.852 -3.748 -3.76 1 93.75 45 LEU B O 1
ATOM 885 N N . SER B 1 46 ? -10.875 -2.234 -4.766 1 89.69 46 SER B N 1
ATOM 886 C CA . SER B 1 46 ? -12.023 -3.098 -5.016 1 89.69 46 SER B CA 1
ATOM 887 C C . SER B 1 46 ? -11.719 -4.117 -6.109 1 89.69 46 SER B C 1
ATOM 889 O O . SER B 1 46 ? -12.461 -5.09 -6.281 1 89.69 46 SER B O 1
ATOM 891 N N . LEU B 1 47 ? -10.609 -3.9 -6.824 1 75.31 47 LEU B N 1
ATOM 892 C CA . LEU B 1 47 ? -10.289 -4.809 -7.922 1 75.31 47 LEU B CA 1
ATOM 893 C C . LEU B 1 47 ? -9.906 -6.188 -7.395 1 75.31 47 LEU B C 1
ATOM 895 O O . LEU B 1 47 ? -9.18 -6.297 -6.41 1 75.31 47 LEU B O 1
ATOM 899 N N . ARG B 1 48 ? -10.617 -7.266 -7.668 1 63.44 48 ARG B N 1
ATOM 900 C CA . ARG B 1 48 ? -10.391 -8.648 -7.27 1 63.44 48 A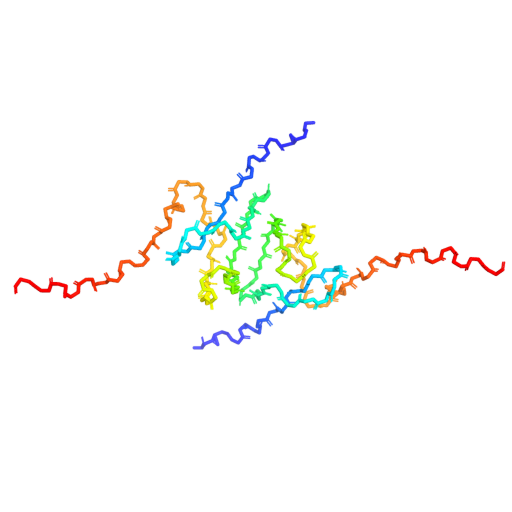RG B CA 1
ATOM 901 C C . ARG B 1 48 ? -9.484 -9.359 -8.266 1 63.44 48 ARG B C 1
ATOM 903 O O . ARG B 1 48 ? -9.234 -8.852 -9.367 1 63.44 48 ARG B O 1
ATOM 910 N N . LYS B 1 49 ? -8.883 -10.539 -7.91 1 56.66 49 LYS B N 1
ATOM 911 C CA . LYS B 1 49 ? -8.039 -11.391 -8.75 1 56.66 49 LYS B CA 1
ATOM 912 C C . LYS B 1 49 ? -8.43 -11.281 -10.219 1 56.66 49 LYS B C 1
ATOM 914 O O . LYS B 1 49 ? -7.566 -11.203 -11.094 1 56.66 49 LYS B O 1
ATOM 919 N N . GLY B 1 50 ? -9.617 -11.625 -10.477 1 47.72 50 GLY B N 1
ATOM 920 C CA . GLY B 1 50 ? -9.953 -11.727 -11.883 1 47.72 50 GLY B CA 1
ATOM 921 C C . GLY B 1 50 ? -9.711 -10.438 -12.648 1 47.72 50 GLY B C 1
ATOM 922 O O . GLY B 1 50 ? -9.344 -10.461 -13.82 1 47.72 50 GLY B O 1
ATOM 923 N N . THR B 1 51 ? -10.211 -9.398 -12.102 1 42.31 51 THR B N 1
ATOM 924 C CA . THR B 1 51 ? -10.18 -8.141 -12.844 1 42.31 51 THR B CA 1
ATOM 925 C C . THR B 1 51 ? -8.773 -7.543 -12.828 1 42.31 51 THR B C 1
ATOM 927 O O . THR B 1 51 ? -8.523 -6.52 -13.469 1 42.31 51 THR B O 1
ATOM 930 N N . VAL B 1 52 ? -8.109 -7.719 -11.781 1 42.31 52 VAL B N 1
ATOM 931 C CA . VAL B 1 52 ? -6.805 -7.062 -11.789 1 42.31 52 VAL B CA 1
ATOM 932 C C . VAL B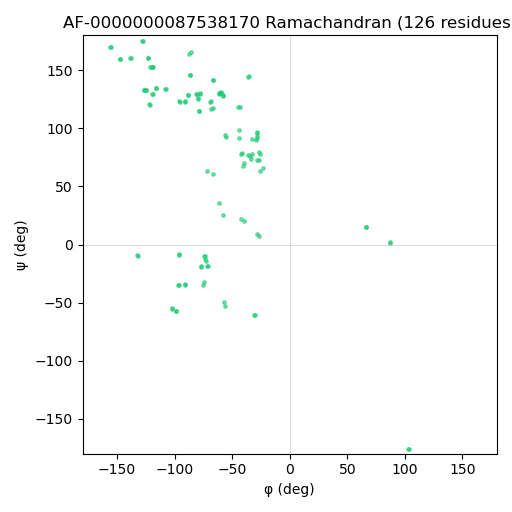 1 52 ? -5.953 -7.621 -12.922 1 42.31 52 VAL B C 1
ATOM 934 O O . VAL B 1 52 ? -5.367 -8.695 -12.805 1 42.31 52 VAL B O 1
ATOM 937 N N . LYS B 1 53 ? -6.551 -7.93 -13.977 1 37.22 53 LYS B N 1
ATOM 938 C CA . LYS B 1 53 ? -5.57 -7.828 -15.055 1 37.22 53 LYS B CA 1
ATOM 939 C C . LYS B 1 53 ? -4.73 -6.562 -14.922 1 37.22 53 LYS B C 1
ATOM 941 O O . LYS B 1 53 ? -5.258 -5.492 -14.602 1 37.22 53 LYS B O 1
ATOM 946 N N . TYR B 1 54 ? -3.6 -6.535 -14.281 1 35.91 54 TYR B N 1
ATOM 947 C CA . TYR B 1 54 ? -2.783 -5.383 -14.641 1 35.91 54 TYR B CA 1
ATOM 948 C C . TYR B 1 54 ? -3.117 -4.895 -16.047 1 35.91 54 TYR B C 1
ATOM 950 O O . TYR B 1 54 ? -3.053 -5.664 -17 1 35.91 54 TYR B O 1
ATOM 958 N N . ARG B 1 55 ? -4.312 -4.449 -16.25 1 32.09 55 ARG B N 1
ATOM 959 C CA . ARG B 1 55 ? -4.344 -3.846 -17.578 1 32.09 55 ARG B CA 1
ATOM 960 C C . ARG B 1 55 ? -3.078 -3.039 -17.844 1 32.09 55 ARG B C 1
ATOM 962 O O . ARG B 1 55 ? -2.781 -2.084 -17.125 1 32.09 55 ARG B O 1
ATOM 969 N N . LEU B 1 56 ? -1.997 -3.664 -18.172 1 32.91 56 LEU B N 1
ATOM 970 C CA . LEU B 1 56 ? -1.08 -2.893 -19 1 32.91 56 LEU B CA 1
ATOM 971 C C . LEU B 1 56 ? -1.837 -1.872 -19.844 1 32.91 56 LEU B C 1
ATOM 973 O O . LEU B 1 56 ? -2.781 -2.225 -20.562 1 32.91 56 LEU B O 1
ATOM 977 N N . THR B 1 57 ? -2.297 -0.86 -19.188 1 31.22 57 THR B N 1
ATOM 978 C CA . THR B 1 57 ? -2.625 0.087 -20.25 1 31.22 57 THR B CA 1
ATOM 979 C C . THR B 1 57 ? -1.659 -0.056 -21.422 1 31.22 57 THR B C 1
ATOM 981 O O . THR B 1 57 ? -0.441 -0.078 -21.219 1 31.22 57 THR B O 1
ATOM 984 N N . ARG B 1 58 ? -2.018 -0.864 -22.328 1 32.22 58 ARG B N 1
ATOM 985 C CA . ARG B 1 58 ? -1.361 -0.927 -23.625 1 32.22 58 ARG B CA 1
ATOM 986 C C . ARG B 1 58 ? -0.863 0.448 -24.047 1 32.22 58 ARG B C 1
ATOM 988 O O . ARG B 1 58 ? -1.639 1.405 -24.109 1 32.22 58 ARG B O 1
ATOM 995 N N . SER B 1 59 ? 0.229 0.96 -23.547 1 29.28 59 SER B N 1
ATOM 996 C CA . SER B 1 59 ? 0.781 1.961 -24.453 1 29.28 59 SER B CA 1
ATOM 997 C C . SER B 1 59 ? 0.427 1.648 -25.906 1 29.28 59 SER B C 1
ATOM 999 O O . SER B 1 59 ? 0.664 0.536 -26.375 1 29.28 59 SER B O 1
ATOM 1001 N N . SER B 1 60 ? -0.678 2.164 -26.344 1 31.78 60 SER B N 1
ATOM 1002 C CA . SER B 1 60 ? -0.775 2.309 -27.797 1 31.78 60 SER B CA 1
ATOM 1003 C C . SER B 1 60 ? 0.604 2.453 -28.438 1 31.78 60 SER B C 1
ATOM 1005 O O . SER B 1 60 ? 1.329 3.406 -28.141 1 31.78 60 SER B O 1
ATOM 1007 N N . ASN B 1 61 ? 1.393 1.464 -28.531 1 26.94 61 ASN B N 1
ATOM 1008 C CA . ASN B 1 61 ? 2.471 1.392 -29.516 1 26.94 61 ASN B CA 1
ATOM 1009 C C . ASN B 1 61 ? 2.061 2.021 -30.844 1 26.94 61 ASN B C 1
ATOM 1011 O O . ASN B 1 61 ? 1.153 1.527 -31.516 1 26.94 61 ASN B O 1
ATOM 1015 N N . ARG B 1 62 ? 2.002 3.281 -31.062 1 32.16 62 ARG B N 1
ATOM 1016 C CA . ARG B 1 62 ? 2.125 3.922 -32.375 1 32.16 62 ARG B CA 1
ATOM 1017 C C . ARG B 1 62 ? 3.193 3.238 -33.219 1 32.16 62 ARG B C 1
ATOM 1019 O O . ARG B 1 62 ? 4.309 3.748 -33.344 1 32.16 62 ARG B O 1
ATOM 1026 N N . ALA B 1 63 ? 3.572 1.983 -32.906 1 30.64 63 ALA B N 1
ATOM 1027 C CA . ALA B 1 63 ? 4.238 1.509 -34.125 1 30.64 63 ALA B CA 1
ATOM 1028 C C . ALA B 1 63 ? 3.227 1.26 -35.219 1 30.64 63 ALA B C 1
ATOM 1030 O O . ALA B 1 63 ? 2.424 0.326 -35.156 1 30.64 63 ALA B O 1
ATOM 1031 N N . ASN B 1 64 ? 2.449 2.293 -35.75 1 22.91 64 ASN B N 1
ATOM 1032 C CA . ASN B 1 64 ? 1.8 2.049 -37.031 1 22.91 64 ASN B CA 1
ATOM 1033 C C . ASN B 1 64 ? 2.668 1.188 -37.938 1 22.91 64 ASN B C 1
ATOM 1035 O O . ASN B 1 64 ? 3.893 1.323 -37.938 1 22.91 64 ASN B O 1
ATOM 1039 N N . ASN B 1 65 ? 1.917 0.305 -38.75 1 21.11 65 ASN B N 1
ATOM 1040 C CA . ASN B 1 65 ? 2.201 -0.273 -40.062 1 21.11 65 ASN B CA 1
ATOM 1041 C C . ASN B 1 65 ? 2.732 0.776 -41.031 1 21.11 65 ASN B C 1
ATOM 1043 O O . ASN B 1 65 ? 2.172 1.868 -41.156 1 21.11 65 ASN B O 1
#

Sequence (130 aa):
MKSLEQKIIVRCKNCGWRIFDKVTMTTGVIELKCPNCHRVVEVDLSLRKGTVKYRLTRSSNRANNMKSLEQKIIVRCKNCGWRIFDKVTMTTGVIELKCPNCHRVVEVDLSLRKGTVKYRLTRSSNRANN

pLDDT: mean 73.36, std 27.6, range [20.86, 97.81]

Secondary structure (DSSP, 8-state):
------PEEEE-TTT--EEEEE-S--BSEEEEE-TTT--EEEEETT--TTT-S------------/------PEEEE-TTT--EEEEE-S--BSEEEEE-TTT--EEEEETT--TTT--------------

Foldseek 3Di:
DLPPQPWAFDADLVPRHTDDIDSDQDADKDWDQDPPPRDIDIDGRNDDPVRPPSPSVPPPPVPDD/DLPPQPWAFDADLVPRHTDDIDSDQDADKDWDQDPPPRDIDIDGRNQDPVRPPSPNVPPPPVPDD

Radius of gyration: 17.07 Å; Cα contacts (8 Å, |Δi|>4): 213; chains: 2; bounding box: 30×41×78 Å

Solvent-accessible surface area (backbone atoms only — not comparable to full-atom values): 7963 Å² total; per-residue (Å²): 124,81,74,75,59,69,63,44,79,40,54,36,65,87,77,61,48,78,58,36,30,32,51,44,78,35,37,36,33,36,36,34,59,39,89,80,81,63,48,76,44,77,45,63,41,59,58,47,79,82,65,52,45,67,64,49,72,69,68,78,67,80,68,74,133,124,81,72,75,60,69,64,44,79,38,54,37,74,87,78,61,48,80,58,37,30,33,50,44,78,36,37,34,32,36,36,33,60,38,90,81,81,64,46,77,43,77,44,63,40,59,59,47,79,82,66,51,49,71,61,56,71,66,69,76,66,80,67,73,134